Protein AF-A0A661DTT3-F1 (afdb_monomer_lite)

Secondary structure (DSSP, 8-state):
--S--EEEETTTEEEESSP-SSPP---PPTTSS---TT---EEEESS--------TT-EEE-TT--TTPPP-TT---EEE-

Sequence (81 aa):
ATIVGSIATVWSGVVTPPTGPEVKTWRYQEGQHSFKRGDEMGRFLLGSTVILLFGKDQTSWADDCTADATVTMGQLLAEGQ

Foldseek 3Di:
DVWFFWKQFPVRGIPDPVDDPDDDDDDDDPVNDDDDVPDGGIDTPTDPDDDDDDDVPFKDADPQLDPPRDDDPPDGGIDTD

Structure (mmCIF, N/CA/C/O backbone):
data_AF-A0A661DTT3-F1
#
_entry.id   AF-A0A661DTT3-F1
#
loop_
_atom_site.group_PDB
_atom_site.id
_atom_site.type_symbol
_atom_site.label_atom_id
_atom_site.label_alt_id
_atom_site.label_comp_id
_atom_site.label_asym_id
_atom_site.label_entity_id
_atom_site.label_seq_id
_atom_site.pdbx_PDB_ins_code
_atom_site.Cartn_x
_atom_site.Cartn_y
_atom_site.Cartn_z
_atom_site.occupancy
_atom_site.B_iso_or_equiv
_atom_site.auth_seq_id
_atom_site.auth_comp_id
_atom_site.auth_asym_id
_atom_site.auth_atom_id
_atom_site.pdbx_PDB_model_num
ATOM 1 N N . ALA A 1 1 ? 10.339 3.813 5.911 1.00 48.78 1 ALA A N 1
ATOM 2 C CA . ALA A 1 1 ? 10.208 4.265 4.513 1.00 48.78 1 ALA A CA 1
ATOM 3 C C . ALA A 1 1 ? 10.222 5.788 4.509 1.00 48.78 1 ALA A C 1
ATOM 5 O O . ALA A 1 1 ? 9.498 6.377 5.296 1.00 48.78 1 ALA A O 1
ATOM 6 N N . THR A 1 2 ? 11.080 6.420 3.710 1.00 43.75 2 THR A N 1
ATOM 7 C CA . THR A 1 2 ? 11.315 7.879 3.777 1.00 43.75 2 THR A CA 1
ATOM 8 C C . THR A 1 2 ? 10.222 8.699 3.073 1.00 43.75 2 THR A C 1
ATOM 10 O O . THR A 1 2 ? 10.108 9.892 3.319 1.00 43.75 2 THR A O 1
ATOM 13 N N . ILE A 1 3 ? 9.403 8.065 2.220 1.00 54.94 3 ILE A N 1
ATOM 14 C CA . ILE A 1 3 ? 8.373 8.736 1.397 1.00 54.94 3 ILE A CA 1
ATOM 15 C C . ILE A 1 3 ? 6.984 8.086 1.557 1.00 54.94 3 ILE A C 1
ATOM 17 O O . ILE A 1 3 ? 5.976 8.784 1.519 1.00 54.94 3 ILE A O 1
ATOM 21 N N . VAL A 1 4 ? 6.920 6.772 1.811 1.00 57.22 4 VAL A N 1
ATOM 22 C CA . VAL A 1 4 ? 5.657 6.042 2.014 1.00 57.22 4 VAL A CA 1
ATOM 23 C C . VAL A 1 4 ? 5.301 6.014 3.493 1.00 57.22 4 VAL A C 1
ATOM 25 O O . VAL A 1 4 ? 5.778 5.160 4.241 1.00 57.22 4 VAL A O 1
ATOM 28 N N . GLY A 1 5 ? 4.513 6.994 3.924 1.00 67.44 5 GLY A N 1
ATOM 29 C CA . GLY A 1 5 ? 4.083 7.129 5.318 1.00 67.44 5 GLY A CA 1
ATOM 30 C C . GLY A 1 5 ? 2.586 6.948 5.534 1.00 67.44 5 GLY A C 1
ATOM 31 O O . GLY A 1 5 ? 2.179 6.742 6.674 1.00 67.44 5 GLY A O 1
ATOM 32 N N . SER A 1 6 ? 1.775 7.032 4.472 1.00 80.94 6 SER A N 1
ATOM 33 C CA . SER A 1 6 ? 0.324 6.966 4.602 1.00 80.94 6 SER A CA 1
ATOM 34 C C . SER A 1 6 ? -0.212 5.578 4.276 1.00 80.94 6 SER A C 1
ATOM 36 O O . SER A 1 6 ? 0.200 4.951 3.303 1.00 80.94 6 SER A O 1
ATOM 38 N N . ILE A 1 7 ? -1.118 5.084 5.110 1.00 86.19 7 ILE A N 1
ATOM 39 C CA . ILE A 1 7 ? -1.734 3.760 5.016 1.00 86.19 7 ILE A CA 1
ATOM 40 C C . ILE A 1 7 ? -3.233 3.953 5.140 1.00 86.19 7 ILE A C 1
ATOM 42 O O . ILE A 1 7 ? -3.694 4.646 6.047 1.00 86.19 7 ILE A O 1
ATOM 46 N N . ALA A 1 8 ? -3.994 3.300 4.270 1.00 89.00 8 ALA A N 1
ATOM 47 C CA . ALA A 1 8 ? -5.437 3.226 4.367 1.00 89.00 8 ALA A CA 1
ATOM 48 C C . ALA A 1 8 ? -5.926 1.782 4.264 1.00 89.00 8 ALA A C 1
ATOM 50 O O . ALA A 1 8 ? -5.372 0.993 3.504 1.00 89.00 8 ALA A O 1
ATOM 51 N N . THR A 1 9 ? -6.990 1.452 4.987 1.00 92.69 9 THR A N 1
ATOM 52 C CA . THR A 1 9 ? -7.758 0.218 4.774 1.00 92.69 9 THR A CA 1
ATOM 53 C C . THR A 1 9 ? -9.127 0.565 4.210 1.00 92.69 9 THR A C 1
ATOM 55 O O . THR A 1 9 ? -9.601 1.697 4.350 1.00 92.69 9 THR A O 1
ATOM 58 N N . VAL A 1 10 ? -9.794 -0.397 3.575 1.00 92.81 10 VAL A N 1
ATOM 59 C CA . VAL A 1 10 ? -11.124 -0.145 2.992 1.00 92.81 10 VAL A CA 1
ATOM 60 C C . VAL A 1 10 ? -12.209 0.080 4.052 1.00 92.81 10 VAL A C 1
ATOM 62 O O . VAL A 1 10 ? -13.234 0.682 3.751 1.00 92.81 10 VAL A O 1
ATOM 65 N N . TRP A 1 11 ? -11.975 -0.344 5.299 1.00 93.25 11 TRP A N 1
ATOM 66 C CA . TRP A 1 11 ? -12.930 -0.194 6.403 1.00 93.25 11 TRP A CA 1
ATOM 67 C C . TRP A 1 11 ? -12.605 0.947 7.374 1.00 93.25 11 TRP A C 1
ATOM 69 O O . TRP A 1 11 ? -13.519 1.476 8.001 1.00 93.25 11 TRP A O 1
ATOM 79 N N . SER A 1 12 ? -11.337 1.342 7.524 1.00 90.25 12 SER A N 1
ATOM 80 C CA . SER A 1 12 ? -10.935 2.426 8.439 1.00 90.25 12 SER A CA 1
ATOM 81 C C . SER A 1 12 ? -10.567 3.722 7.721 1.00 90.25 12 SER A C 1
ATOM 83 O O . SER A 1 12 ? -10.298 4.721 8.384 1.00 90.25 12 SER A O 1
ATOM 85 N N . GLY A 1 13 ? -10.539 3.728 6.384 1.00 90.25 13 GLY A N 1
ATOM 86 C CA . GLY A 1 13 ? -10.001 4.852 5.627 1.00 90.25 13 GLY A CA 1
ATOM 87 C C . GLY A 1 13 ? -8.516 5.040 5.930 1.00 90.25 13 GLY A C 1
ATOM 88 O O . GLY A 1 13 ? -7.795 4.063 6.122 1.00 90.25 13 GLY A O 1
ATOM 89 N N . VAL A 1 14 ? -8.051 6.290 5.966 1.00 89.31 14 VAL A N 1
ATOM 90 C CA . VAL A 1 14 ? -6.652 6.626 6.276 1.00 89.31 14 VAL A CA 1
ATOM 91 C C . VAL A 1 14 ? -6.359 6.350 7.753 1.00 89.31 14 VAL A C 1
ATOM 93 O O . VAL A 1 14 ? -6.892 7.007 8.642 1.00 89.31 14 VAL A O 1
ATOM 96 N N . VAL A 1 15 ? -5.484 5.380 8.012 1.00 89.75 15 VAL A N 1
ATOM 97 C CA . VAL A 1 15 ? -5.015 4.996 9.353 1.00 89.75 15 VAL A CA 1
ATOM 98 C C . VAL A 1 15 ? -3.894 5.922 9.822 1.00 89.75 15 VAL A C 1
ATOM 100 O O . VAL A 1 15 ? -3.820 6.295 10.994 1.00 89.75 15 VAL A O 1
ATOM 103 N N . THR A 1 16 ? -3.018 6.298 8.898 1.00 84.75 16 THR A N 1
ATOM 104 C CA . THR A 1 16 ? -1.962 7.289 9.088 1.00 84.75 16 THR A CA 1
ATOM 105 C C . THR A 1 16 ? -1.723 7.993 7.756 1.00 84.75 16 THR A C 1
ATOM 107 O O . THR A 1 16 ? -1.840 7.309 6.741 1.00 84.75 16 THR A O 1
ATOM 110 N N . PRO A 1 17 ? -1.410 9.305 7.709 1.00 82.25 17 PRO A N 1
ATOM 111 C CA . PRO A 1 17 ? -1.393 10.270 8.809 1.00 82.25 17 PRO A CA 1
ATOM 112 C C . PRO A 1 17 ? -2.799 10.683 9.302 1.00 82.25 17 PRO A C 1
ATOM 114 O O . PRO A 1 17 ? -3.775 10.511 8.572 1.00 82.25 17 PRO A O 1
ATOM 117 N N . PRO A 1 18 ? -2.901 11.250 10.528 1.00 79.81 18 PRO A N 1
ATOM 118 C CA . PRO A 1 18 ? -1.788 11.650 11.399 1.00 79.81 18 PRO A CA 1
ATOM 119 C C . PRO A 1 18 ? -1.120 10.470 12.121 1.00 79.81 18 PRO A C 1
ATOM 121 O O . PRO A 1 18 ? -1.781 9.664 12.781 1.00 79.81 18 PRO A O 1
ATOM 124 N N . THR A 1 19 ? 0.212 10.408 12.030 1.00 78.69 19 THR A N 1
ATOM 125 C CA . THR A 1 19 ? 1.034 9.512 12.853 1.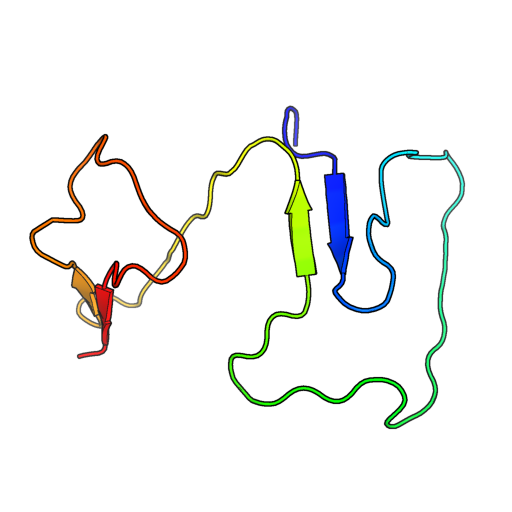00 78.69 19 THR A CA 1
ATOM 126 C C . THR A 1 19 ? 1.168 10.123 14.244 1.00 78.69 19 THR A C 1
ATOM 128 O O . THR A 1 19 ? 1.658 11.242 14.380 1.00 78.69 19 THR A O 1
ATOM 1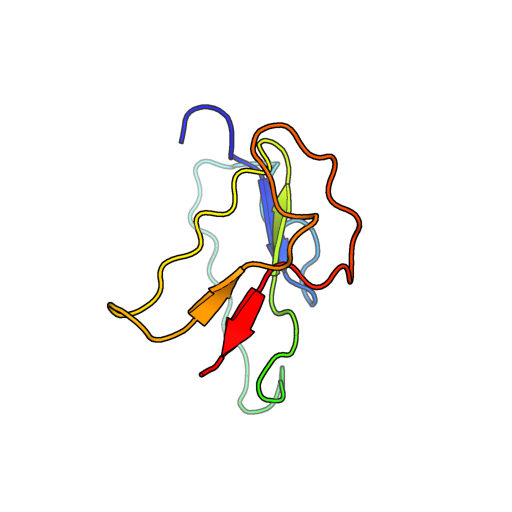31 N N . GLY A 1 20 ? 0.731 9.398 15.273 1.00 78.81 20 GLY A N 1
ATOM 132 C CA . GLY A 1 20 ? 0.961 9.754 16.676 1.00 78.81 20 GLY A CA 1
ATOM 133 C C . GLY A 1 20 ? 2.037 8.864 17.310 1.00 78.81 20 GLY A C 1
ATOM 134 O O . GLY A 1 20 ? 2.338 7.807 16.756 1.00 78.81 20 GLY A O 1
ATOM 135 N N . PRO A 1 21 ? 2.605 9.252 18.467 1.00 82.88 21 PRO A N 1
ATOM 136 C CA . PRO A 1 21 ? 3.580 8.433 19.198 1.00 82.88 21 PRO A CA 1
ATOM 137 C C . PRO A 1 21 ? 2.949 7.202 19.869 1.00 82.88 21 PRO A C 1
ATOM 139 O O . PRO A 1 21 ? 3.657 6.295 20.298 1.00 82.88 21 PRO A O 1
ATOM 142 N N . GLU A 1 22 ? 1.621 7.175 19.983 1.00 89.75 22 GLU A N 1
ATOM 143 C CA . GLU A 1 22 ? 0.878 6.121 20.665 1.00 89.75 22 GLU A CA 1
ATOM 144 C C . GLU A 1 22 ? 0.579 4.930 19.750 1.00 89.75 22 GLU A C 1
ATOM 146 O O . GLU A 1 22 ? 0.179 5.081 18.591 1.00 89.75 22 GLU A O 1
ATOM 151 N N . VAL A 1 23 ? 0.699 3.726 20.312 1.00 89.31 23 VAL A N 1
ATOM 152 C CA . VAL A 1 23 ? 0.283 2.490 19.646 1.00 89.31 23 VAL A CA 1
ATOM 153 C C . VAL A 1 23 ? -1.241 2.399 19.661 1.00 89.31 23 VAL A C 1
ATOM 155 O O . VAL A 1 23 ? -1.861 2.302 20.718 1.00 89.31 23 VAL A O 1
ATOM 158 N N . LYS A 1 24 ? -1.849 2.368 18.473 1.00 88.44 24 LYS A N 1
ATOM 159 C CA . LYS A 1 24 ? -3.285 2.121 18.304 1.00 88.44 24 LYS A CA 1
ATOM 160 C C . LYS A 1 24 ? -3.528 0.630 18.070 1.00 88.44 24 LYS A C 1
ATOM 162 O O . LYS A 1 24 ? -2.897 0.030 17.204 1.00 88.44 24 LYS A O 1
ATOM 167 N N . THR A 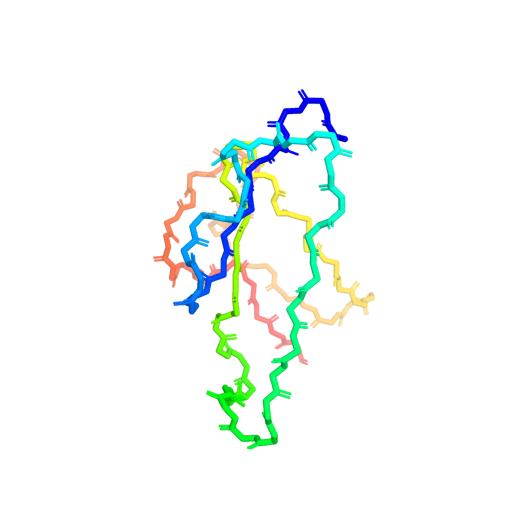1 25 ? -4.447 0.039 18.832 1.00 92.25 25 THR A N 1
ATOM 168 C CA . THR A 1 25 ? -4.846 -1.370 18.698 1.00 92.25 25 THR A CA 1
ATOM 169 C C . THR A 1 25 ? -6.344 -1.452 18.454 1.00 92.25 25 THR A C 1
ATOM 171 O O . THR A 1 25 ? -7.126 -0.863 19.196 1.00 92.25 25 THR A O 1
ATOM 174 N N . TRP A 1 26 ? -6.744 -2.226 17.448 1.00 91.94 26 TRP A N 1
ATOM 175 C CA . TRP A 1 26 ? -8.143 -2.538 17.172 1.00 91.94 26 TRP A CA 1
ATOM 176 C C . TRP A 1 26 ? -8.369 -4.036 17.350 1.00 91.94 26 TRP A C 1
ATOM 178 O O . TRP A 1 26 ? -7.544 -4.848 16.934 1.00 91.94 26 TRP A O 1
ATOM 188 N N . ARG A 1 27 ? -9.493 -4.402 17.967 1.00 93.50 27 ARG A N 1
ATOM 189 C CA . ARG A 1 27 ? -9.958 -5.786 18.063 1.00 93.50 27 ARG A CA 1
ATOM 190 C C . ARG A 1 27 ? -11.251 -5.894 17.274 1.00 93.50 27 ARG A C 1
ATOM 192 O O . ARG A 1 27 ? -12.209 -5.194 17.586 1.00 93.50 27 ARG A O 1
ATOM 199 N N . TYR A 1 28 ? -11.255 -6.774 16.285 1.00 92.62 28 TYR A N 1
ATOM 200 C CA . TYR A 1 28 ? -12.429 -7.048 15.470 1.00 92.62 28 TYR A CA 1
ATOM 201 C C . TYR A 1 28 ? -13.085 -8.354 15.921 1.00 92.62 28 TYR A C 1
ATOM 203 O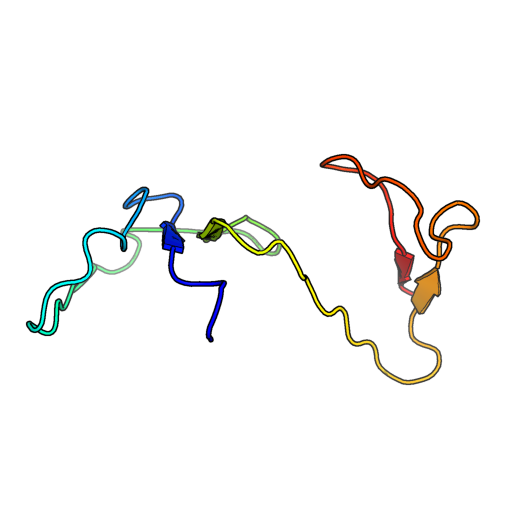 O . TYR A 1 28 ? -12.398 -9.279 16.359 1.00 92.62 28 TYR A O 1
ATOM 211 N N . GLN A 1 29 ? -14.411 -8.412 15.847 1.00 95.62 29 GLN A N 1
ATOM 212 C CA . GLN A 1 29 ? -15.173 -9.640 16.046 1.00 95.62 29 GLN A CA 1
ATOM 213 C C . GLN A 1 29 ? -15.049 -10.547 14.818 1.00 95.62 29 GLN A C 1
ATOM 215 O O . GLN A 1 29 ? -14.722 -10.100 13.715 1.00 95.62 29 GLN A O 1
ATOM 220 N N . GLU A 1 30 ? -15.324 -11.834 15.008 1.00 92.94 30 GLU A N 1
ATOM 221 C CA . GLU A 1 30 ? -15.350 -12.791 13.908 1.00 92.94 30 GLU A CA 1
ATOM 222 C C . GLU A 1 30 ? -16.393 -12.375 12.858 1.00 92.94 30 GLU A C 1
ATOM 224 O O . GLU A 1 30 ? -17.514 -11.995 13.190 1.00 92.94 30 GLU A O 1
ATOM 229 N N . GLY A 1 31 ? -15.999 -12.373 11.582 1.00 89.75 31 GLY A N 1
ATOM 230 C CA . GLY A 1 31 ? -16.863 -11.957 10.473 1.00 89.75 31 GLY A CA 1
ATOM 231 C C . GLY A 1 31 ? -17.110 -10.448 10.348 1.00 89.75 31 GLY A C 1
ATOM 232 O O . GLY A 1 31 ? -17.792 -10.040 9.412 1.00 89.75 31 GLY A O 1
ATOM 233 N N . GLN A 1 32 ? -16.541 -9.604 11.219 1.00 92.19 32 GLN A N 1
ATOM 234 C CA . GLN A 1 32 ? -16.742 -8.149 11.159 1.00 92.19 32 GLN A CA 1
ATOM 235 C C . GLN A 1 32 ? -16.275 -7.535 9.827 1.00 92.19 32 GLN A C 1
ATOM 237 O O . GLN A 1 32 ? -16.870 -6.572 9.343 1.00 92.19 32 GLN A O 1
ATOM 242 N N . HIS A 1 33 ? -15.245 -8.121 9.215 1.00 91.75 33 HIS A N 1
ATOM 243 C CA . HIS A 1 33 ? -14.822 -7.834 7.849 1.00 91.75 33 HIS A CA 1
ATOM 244 C C . HIS A 1 33 ? -14.608 -9.159 7.114 1.00 91.75 33 HIS A C 1
ATOM 246 O O . HIS A 1 33 ? -13.925 -10.048 7.623 1.00 91.75 33 HIS A O 1
ATOM 252 N N . SER A 1 34 ? -15.202 -9.302 5.931 1.00 91.75 34 SER A N 1
ATOM 253 C CA . SER A 1 34 ? -15.100 -10.500 5.099 1.00 91.75 34 SER A CA 1
ATOM 254 C C . SER A 1 34 ? -14.660 -10.099 3.699 1.00 91.75 34 SER A C 1
ATOM 256 O O . SER A 1 34 ? -15.211 -9.161 3.126 1.00 91.75 34 SER A O 1
ATOM 258 N N . PHE A 1 35 ? -13.663 -10.807 3.174 1.00 88.94 35 PHE A N 1
ATOM 259 C CA . PHE A 1 35 ? -13.045 -10.543 1.881 1.00 88.94 35 PHE A CA 1
ATOM 260 C C . PHE A 1 35 ? -12.976 -11.839 1.087 1.00 88.94 35 PHE A C 1
ATOM 262 O O . PHE A 1 35 ? -12.672 -12.905 1.629 1.00 88.94 35 PHE A O 1
ATOM 269 N N . LYS A 1 36 ? -13.238 -11.749 -0.210 1.00 88.56 36 LYS A N 1
ATOM 270 C CA . LYS A 1 36 ? -12.960 -12.815 -1.163 1.00 88.56 36 LYS A CA 1
ATOM 271 C C . LYS A 1 36 ? -11.497 -12.756 -1.584 1.00 88.56 36 LYS A C 1
ATOM 273 O O . LYS A 1 36 ? -10.784 -11.774 -1.377 1.00 88.56 36 LYS A O 1
ATOM 278 N N . A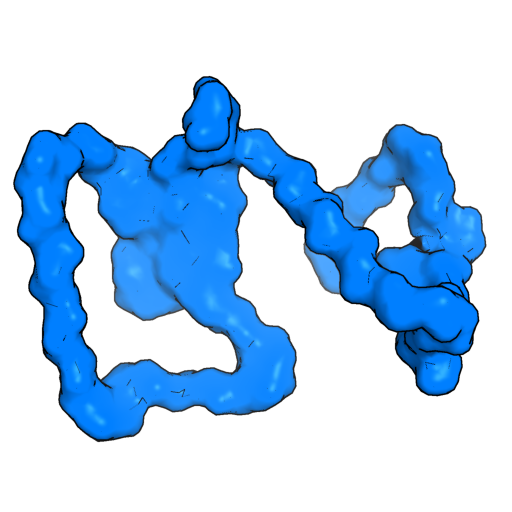RG A 1 37 ? -11.037 -13.835 -2.215 1.00 76.38 37 ARG A N 1
ATOM 279 C CA . ARG A 1 37 ? -9.708 -13.868 -2.827 1.00 76.38 37 ARG A CA 1
ATOM 280 C C . ARG A 1 37 ? -9.614 -12.768 -3.890 1.00 76.38 37 ARG A C 1
ATOM 282 O O . ARG A 1 37 ? -10.366 -12.802 -4.856 1.00 76.38 37 ARG A O 1
ATOM 289 N N . GLY A 1 38 ? -8.652 -11.864 -3.716 1.00 80.38 38 GLY A N 1
ATOM 290 C CA . GLY A 1 38 ? -8.395 -10.756 -4.639 1.00 80.38 38 GLY A CA 1
ATOM 291 C C . GLY A 1 38 ? -9.067 -9.436 -4.259 1.00 80.38 38 GLY A C 1
ATOM 292 O O . GLY A 1 38 ? -8.798 -8.437 -4.919 1.00 80.38 38 GLY A O 1
ATOM 293 N N . ASP A 1 39 ? -9.884 -9.401 -3.202 1.00 82.69 39 ASP A N 1
ATOM 294 C CA . ASP A 1 39 ? -10.470 -8.146 -2.730 1.00 82.69 39 ASP A CA 1
ATOM 295 C C . ASP A 1 39 ? -9.388 -7.224 -2.143 1.00 82.69 39 ASP A C 1
ATOM 297 O O . ASP A 1 39 ? -8.486 -7.653 -1.416 1.00 82.69 39 ASP A O 1
ATOM 301 N N . GLU A 1 40 ? -9.499 -5.929 -2.435 1.00 82.81 40 GLU A N 1
ATOM 302 C CA . GLU A 1 40 ? -8.632 -4.907 -1.853 1.00 82.81 40 GLU A CA 1
ATOM 303 C C . GLU A 1 40 ? -8.912 -4.774 -0.348 1.00 82.81 40 GLU A C 1
ATOM 305 O O . GLU A 1 40 ? -10.035 -4.481 0.061 1.00 82.81 40 GLU A O 1
ATOM 310 N N . MET A 1 41 ? -7.881 -4.932 0.490 1.00 92.50 41 MET A N 1
ATOM 311 C CA . MET A 1 41 ? -7.996 -4.682 1.936 1.00 92.50 41 MET A CA 1
ATOM 312 C C . MET A 1 41 ? -7.471 -3.303 2.354 1.00 92.50 41 MET A C 1
ATOM 314 O O . MET A 1 41 ? -7.869 -2.753 3.382 1.00 92.50 41 MET A O 1
ATOM 318 N N . GLY A 1 42 ? -6.571 -2.724 1.564 1.00 89.38 42 GLY A N 1
ATOM 319 C CA . GLY A 1 42 ? -5.894 -1.485 1.898 1.00 89.38 42 GLY A CA 1
ATOM 320 C C . GLY A 1 42 ? -4.813 -1.116 0.897 1.00 89.38 42 GLY A C 1
ATOM 321 O O . GLY A 1 42 ? -4.499 -1.871 -0.020 1.00 89.38 42 GLY A O 1
ATOM 322 N N . ARG A 1 43 ? -4.258 0.075 1.091 1.00 84.50 43 ARG A N 1
ATOM 323 C CA . ARG A 1 43 ? -3.323 0.730 0.179 1.00 84.50 43 ARG A CA 1
ATOM 324 C C . ARG A 1 43 ? -2.387 1.663 0.933 1.00 84.50 43 ARG A C 1
ATOM 326 O O . ARG A 1 43 ? -2.732 2.186 1.992 1.00 84.50 43 ARG A O 1
ATOM 333 N N . PHE A 1 44 ? -1.226 1.916 0.347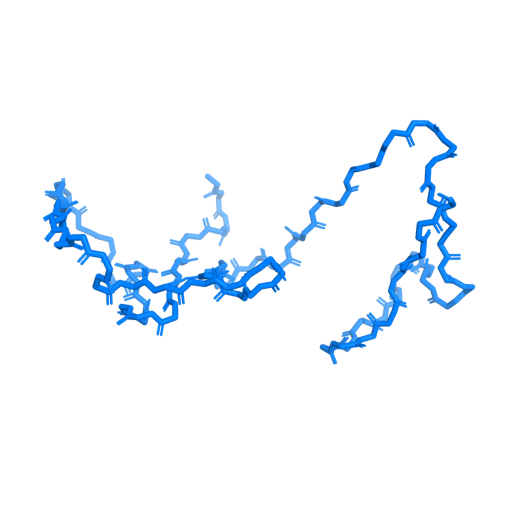 1.00 82.94 44 PHE A N 1
ATOM 334 C CA . PHE A 1 44 ? -0.330 2.982 0.778 1.00 82.94 44 PHE A CA 1
ATOM 335 C C . PHE A 1 44 ? -0.636 4.256 -0.013 1.00 82.94 44 PHE A C 1
ATOM 337 O O . PHE A 1 44 ? -0.855 4.194 -1.222 1.00 82.94 44 PHE A O 1
ATOM 344 N N . LEU A 1 45 ? -0.669 5.409 0.654 1.00 64.56 45 LEU A N 1
ATOM 345 C CA . LEU A 1 45 ? -0.862 6.709 0.012 1.00 64.56 45 LEU A CA 1
ATOM 346 C C . LEU A 1 45 ? 0.468 7.492 0.067 1.00 64.56 45 LEU A C 1
ATOM 348 O O . LEU A 1 45 ? 1.181 7.458 1.067 1.00 64.56 45 LEU A O 1
ATOM 352 N N . LEU A 1 46 ? 0.796 8.184 -1.026 1.00 63.78 46 LEU A N 1
ATOM 353 C CA . LEU A 1 46 ? 2.087 8.837 -1.315 1.00 63.78 46 LEU A CA 1
ATOM 354 C C . LEU A 1 46 ? 3.314 7.901 -1.388 1.00 63.78 46 LEU A C 1
ATOM 356 O O . LEU A 1 46 ? 3.712 7.271 -0.417 1.00 63.78 46 LEU A O 1
ATOM 360 N N . GLY A 1 47 ? 3.947 7.883 -2.567 1.00 60.34 47 GLY A N 1
ATOM 361 C CA . GLY A 1 47 ? 5.077 7.018 -2.928 1.00 60.34 47 GLY A CA 1
ATOM 362 C C . GLY A 1 47 ? 4.604 5.685 -3.513 1.00 60.34 47 GLY A C 1
ATOM 363 O O . GLY A 1 47 ? 4.772 4.629 -2.915 1.00 60.34 47 GLY A O 1
ATOM 364 N N . SER A 1 48 ? 3.951 5.747 -4.672 1.00 60.06 48 SER A N 1
ATOM 365 C CA . SER A 1 48 ? 3.281 4.631 -5.350 1.00 60.06 48 SER A CA 1
ATOM 366 C C . SER A 1 48 ? 4.262 3.681 -6.043 1.00 60.06 48 SER A C 1
ATOM 368 O O . SER A 1 48 ? 4.204 3.487 -7.254 1.00 60.06 48 SER A O 1
ATOM 370 N N . THR A 1 49 ? 5.181 3.092 -5.282 1.00 68.12 49 THR A N 1
ATOM 371 C CA . THR A 1 49 ? 6.026 2.005 -5.777 1.00 68.12 49 THR A CA 1
ATOM 372 C C . THR A 1 49 ? 5.447 0.683 -5.299 1.00 68.12 49 THR A C 1
ATOM 374 O O . THR A 1 49 ? 5.562 0.324 -4.129 1.00 68.12 49 THR A O 1
ATOM 377 N N . VAL A 1 50 ? 4.818 -0.044 -6.216 1.00 70.06 50 VAL A N 1
ATOM 378 C CA . VAL A 1 50 ? 4.461 -1.450 -6.021 1.00 70.06 50 VAL A CA 1
ATOM 379 C C . VAL A 1 50 ? 5.590 -2.287 -6.617 1.00 70.06 50 VAL A C 1
ATOM 381 O O . VAL A 1 50 ? 5.930 -2.111 -7.783 1.00 70.06 50 VAL A O 1
ATOM 384 N N . ILE A 1 51 ? 6.185 -3.178 -5.821 1.00 76.75 51 ILE A N 1
ATOM 385 C CA . ILE A 1 51 ? 7.145 -4.176 -6.311 1.00 76.75 51 ILE A CA 1
ATOM 386 C C . ILE A 1 51 ? 6.384 -5.492 -6.477 1.00 76.75 51 ILE A C 1
ATOM 388 O O . ILE A 1 51 ? 5.904 -6.055 -5.494 1.00 76.75 51 ILE A O 1
ATOM 392 N N . LEU A 1 52 ? 6.267 -5.968 -7.717 1.00 82.69 52 LEU A N 1
ATOM 393 C CA . LEU A 1 52 ? 5.657 -7.254 -8.054 1.00 82.69 52 LEU A CA 1
ATOM 394 C C . LEU A 1 52 ? 6.764 -8.303 -8.222 1.00 82.69 52 LEU A C 1
ATOM 396 O O . LEU A 1 52 ? 7.710 -8.088 -8.977 1.00 82.69 52 LEU A O 1
ATOM 400 N N . LEU A 1 53 ? 6.662 -9.423 -7.502 1.00 79.00 53 LEU A N 1
ATOM 401 C CA . LEU A 1 53 ? 7.620 -10.531 -7.549 1.00 79.00 53 LEU A CA 1
ATOM 402 C C . LEU A 1 53 ? 6.888 -11.818 -7.916 1.00 79.00 53 LEU A C 1
ATOM 404 O O . LEU A 1 53 ? 5.924 -12.198 -7.252 1.00 79.00 53 LEU A O 1
ATOM 408 N N . PHE A 1 54 ? 7.392 -12.507 -8.933 1.00 84.75 54 PHE A N 1
ATOM 409 C CA . PHE A 1 54 ? 6.878 -13.793 -9.387 1.00 84.75 54 PHE A CA 1
ATOM 410 C C . PHE A 1 54 ? 7.969 -14.855 -9.278 1.00 84.75 54 PHE A C 1
ATOM 412 O O . PHE A 1 54 ? 9.164 -14.546 -9.283 1.00 84.75 54 PHE A O 1
ATOM 419 N N . GLY A 1 55 ? 7.558 -16.120 -9.170 1.00 84.19 55 GLY A N 1
ATOM 420 C CA . GLY A 1 55 ? 8.484 -17.233 -9.358 1.00 84.19 55 GLY A CA 1
ATOM 421 C C . GLY A 1 55 ? 9.113 -17.164 -10.751 1.00 84.19 55 GLY A C 1
ATOM 422 O O . GLY A 1 55 ? 8.526 -16.597 -11.675 1.00 84.19 55 GLY A O 1
ATOM 423 N N . LYS A 1 56 ? 10.313 -17.733 -10.899 1.00 88.50 56 LYS A N 1
ATOM 424 C CA . LYS A 1 56 ? 10.957 -17.841 -12.209 1.00 88.50 56 LYS A CA 1
ATOM 425 C C . LYS A 1 56 ? 9.983 -18.500 -13.197 1.00 88.50 56 LYS A C 1
ATOM 427 O O . LYS A 1 56 ? 9.447 -19.554 -12.878 1.00 88.50 56 LYS A O 1
ATOM 432 N N . ASP A 1 57 ? 9.788 -17.866 -14.352 1.00 90.00 57 ASP A N 1
ATOM 433 C CA . ASP A 1 57 ? 8.949 -18.362 -15.452 1.00 90.00 57 ASP A CA 1
ATOM 434 C C . ASP A 1 57 ? 7.476 -18.627 -15.047 1.00 90.00 57 ASP A C 1
ATOM 436 O O . ASP A 1 57 ? 6.852 -19.566 -15.523 1.00 90.00 57 ASP A O 1
ATOM 440 N N . GLN A 1 58 ? 6.916 -17.830 -14.123 1.00 91.12 58 GLN A N 1
ATOM 441 C CA . GLN A 1 58 ? 5.511 -17.952 -13.684 1.00 91.12 58 GLN A CA 1
ATOM 442 C C . GLN A 1 58 ? 4.579 -16.880 -14.266 1.00 91.12 58 GLN A C 1
ATOM 444 O O . GLN A 1 58 ? 3.395 -16.831 -13.919 1.00 91.12 58 GLN A O 1
ATOM 449 N N . THR A 1 59 ? 5.098 -15.945 -15.060 1.00 91.06 59 THR A N 1
ATOM 450 C CA . THR A 1 59 ? 4.353 -14.754 -15.473 1.00 91.06 59 THR A CA 1
ATOM 451 C C . THR A 1 59 ? 4.877 -14.200 -16.790 1.00 91.06 59 THR A C 1
ATOM 453 O O . THR A 1 59 ? 6.090 -14.089 -16.976 1.00 91.06 59 THR A O 1
ATOM 456 N N . SER A 1 60 ? 3.950 -13.800 -17.656 1.00 92.94 60 SER A N 1
ATOM 457 C CA . SER A 1 60 ? 4.210 -13.060 -18.891 1.00 92.94 60 SER A CA 1
ATOM 458 C C . SER A 1 60 ? 3.789 -11.607 -18.694 1.00 92.94 60 SER A C 1
ATOM 460 O O . SER A 1 60 ? 2.646 -11.339 -18.323 1.00 92.94 60 SER A O 1
ATOM 462 N N . TRP A 1 61 ? 4.701 -10.662 -18.915 1.00 91.62 61 TRP A N 1
ATOM 463 C CA . TRP A 1 61 ? 4.373 -9.234 -18.876 1.00 91.62 61 TRP A CA 1
ATOM 464 C C . TRP A 1 61 ? 3.556 -8.846 -20.106 1.00 91.62 61 TRP A C 1
ATOM 466 O O . TRP A 1 61 ? 3.809 -9.359 -21.194 1.00 91.62 61 TRP A O 1
ATOM 476 N N . ALA A 1 62 ? 2.597 -7.937 -19.935 1.00 93.00 62 ALA A N 1
ATOM 477 C CA . ALA A 1 62 ? 1.896 -7.351 -21.070 1.00 93.00 62 ALA A CA 1
ATOM 478 C C . ALA A 1 62 ? 2.878 -6.525 -21.925 1.00 93.00 62 ALA A C 1
ATOM 480 O O . ALA A 1 62 ? 3.769 -5.871 -21.380 1.00 93.00 62 ALA A O 1
ATOM 481 N N . ASP A 1 63 ? 2.719 -6.541 -23.252 1.00 91.44 63 ASP A N 1
ATOM 482 C CA . ASP A 1 63 ? 3.650 -5.884 -24.189 1.00 91.44 63 ASP A CA 1
ATOM 483 C C . ASP A 1 63 ? 3.787 -4.369 -23.949 1.00 91.44 63 ASP A C 1
ATOM 485 O O . ASP A 1 63 ? 4.824 -3.770 -24.233 1.00 91.44 63 ASP A O 1
ATOM 489 N N . ASP A 1 64 ? 2.739 -3.738 -23.420 1.00 90.00 64 ASP A N 1
ATOM 490 C CA . ASP A 1 64 ? 2.678 -2.317 -23.082 1.00 90.00 64 ASP A CA 1
ATOM 491 C C . ASP A 1 64 ? 3.234 -1.998 -21.680 1.00 90.00 64 ASP A C 1
ATOM 493 O O . ASP A 1 64 ? 3.490 -0.831 -21.370 1.00 90.00 64 ASP A O 1
ATOM 497 N N . CYS A 1 65 ? 3.499 -3.014 -20.850 1.00 90.88 65 CYS A N 1
ATOM 498 C CA . CYS A 1 65 ? 4.113 -2.883 -19.529 1.00 90.88 65 CYS A CA 1
ATOM 499 C C . CYS A 1 65 ? 5.643 -2.742 -19.643 1.00 90.88 65 CYS A C 1
ATOM 501 O O . CYS A 1 65 ? 6.420 -3.588 -19.195 1.00 90.88 65 CYS A O 1
ATOM 503 N N . THR A 1 66 ? 6.083 -1.646 -20.259 1.00 91.25 66 THR A N 1
ATOM 504 C CA . THR A 1 66 ? 7.501 -1.306 -20.442 1.00 91.25 66 THR A CA 1
ATOM 505 C C . THR A 1 66 ? 7.995 -0.309 -19.390 1.00 91.25 66 THR A C 1
ATOM 507 O O . THR A 1 66 ? 7.214 0.282 -18.642 1.00 91.25 66 THR A O 1
ATOM 510 N N . ALA A 1 67 ? 9.316 -0.134 -19.294 1.00 89.19 67 ALA A N 1
ATOM 511 C CA . ALA A 1 67 ? 9.901 0.863 -18.401 1.00 89.19 67 ALA A CA 1
ATOM 512 C C . ALA A 1 67 ? 9.349 2.268 -18.705 1.00 89.19 67 ALA A C 1
ATOM 514 O O . ALA A 1 67 ? 9.162 2.627 -19.865 1.00 89.19 67 ALA A O 1
ATOM 515 N N . ASP A 1 68 ? 9.083 3.040 -17.648 1.00 88.06 68 ASP A N 1
ATOM 516 C CA . ASP A 1 68 ? 8.516 4.397 -17.695 1.00 88.06 68 ASP A CA 1
ATOM 517 C C . ASP A 1 68 ? 7.098 4.512 -18.295 1.00 88.06 68 ASP A C 1
ATOM 519 O O . ASP A 1 68 ? 6.558 5.618 -18.404 1.00 88.06 68 ASP A O 1
ATOM 523 N N . ALA A 1 69 ? 6.450 3.390 -18.629 1.00 87.69 69 ALA A N 1
ATOM 524 C CA . ALA A 1 69 ? 5.061 3.388 -19.066 1.00 87.69 69 ALA A CA 1
ATOM 525 C C . ALA A 1 69 ? 4.136 3.911 -17.952 1.00 87.69 69 ALA A C 1
ATOM 527 O O . ALA A 1 69 ? 4.252 3.549 -16.778 1.00 87.69 69 ALA A O 1
ATOM 528 N N . THR A 1 70 ? 3.181 4.769 -18.325 1.00 88.06 70 THR A N 1
ATOM 529 C CA . THR A 1 70 ? 2.131 5.211 -17.398 1.00 88.06 70 THR A CA 1
ATOM 530 C C . THR A 1 70 ? 1.142 4.076 -17.180 1.00 88.06 70 THR A C 1
ATOM 532 O O . THR A 1 70 ? 0.602 3.539 -18.143 1.00 88.06 70 THR A O 1
ATOM 535 N N . VAL A 1 71 ? 0.868 3.753 -15.916 1.00 85.56 71 VAL A N 1
ATOM 536 C CA . VAL A 1 71 ? -0.093 2.711 -15.542 1.00 85.56 71 VAL A CA 1
ATOM 537 C C . VAL A 1 71 ? -1.443 3.308 -15.149 1.00 85.56 71 VAL A C 1
ATOM 539 O O . VAL A 1 71 ? -1.505 4.319 -14.445 1.00 85.56 71 VAL A O 1
ATOM 542 N N . THR A 1 72 ? -2.533 2.669 -15.574 1.00 85.81 72 THR A N 1
ATOM 543 C CA . THR A 1 72 ? -3.904 3.028 -15.166 1.00 85.81 72 THR A CA 1
ATOM 544 C C . THR A 1 72 ? -4.479 1.972 -14.227 1.00 85.81 72 THR A C 1
ATOM 546 O O . THR A 1 72 ? -4.193 0.782 -14.354 1.00 85.81 72 THR A O 1
ATOM 549 N N . MET A 1 73 ? -5.314 2.387 -13.270 1.00 83.25 73 MET A N 1
ATOM 550 C CA . MET A 1 73 ? -6.030 1.445 -12.404 1.00 83.25 73 MET A CA 1
ATOM 551 C C . MET A 1 73 ? -6.840 0.457 -13.259 1.00 83.25 73 MET A C 1
ATOM 553 O O . MET A 1 73 ? -7.621 0.872 -14.113 1.00 83.25 73 MET A O 1
ATOM 557 N N . GLY A 1 74 ? -6.645 -0.842 -13.015 1.00 84.75 74 GLY A N 1
ATOM 558 C CA . GLY A 1 74 ? -7.329 -1.921 -13.734 1.00 84.75 74 GLY A CA 1
ATOM 559 C C . GLY A 1 74 ? -6.630 -2.371 -15.019 1.00 84.75 74 GLY A C 1
ATOM 560 O O . GLY A 1 74 ? -7.109 -3.303 -15.659 1.00 84.75 74 GLY A O 1
ATOM 561 N N . GLN A 1 75 ? -5.503 -1.753 -15.389 1.00 90.56 75 GLN A N 1
ATOM 562 C CA . GLN A 1 75 ? -4.675 -2.213 -16.501 1.00 90.56 75 GLN A CA 1
ATOM 563 C C . GLN A 1 75 ? -4.068 -3.588 -16.195 1.00 90.56 75 GLN A C 1
ATOM 565 O O . GLN A 1 75 ? -3.585 -3.841 -15.088 1.00 90.56 75 GLN A O 1
ATOM 570 N N . LEU A 1 76 ? -4.070 -4.469 -17.196 1.00 91.31 76 LEU A N 1
ATOM 571 C CA . LEU A 1 76 ? -3.339 -5.728 -17.140 1.00 91.31 76 LEU A CA 1
ATOM 572 C C . LEU A 1 76 ? -1.838 -5.429 -17.205 1.00 91.31 76 LEU A C 1
ATOM 574 O O . LEU A 1 76 ? -1.361 -4.915 -18.207 1.00 91.31 76 LEU A O 1
ATOM 578 N N . LEU A 1 77 ? -1.101 -5.747 -16.141 1.00 92.12 77 LEU A N 1
ATOM 579 C CA . LEU A 1 77 ? 0.362 -5.615 -16.133 1.00 92.12 77 LEU A CA 1
ATOM 580 C C . LEU A 1 77 ? 1.051 -6.917 -16.537 1.00 92.12 77 LEU A C 1
ATOM 582 O O . LEU A 1 77 ? 2.089 -6.899 -17.194 1.00 92.12 77 LEU A O 1
ATOM 586 N N . ALA A 1 78 ? 0.481 -8.049 -16.131 1.00 91.88 78 ALA A N 1
ATOM 587 C CA . ALA A 1 78 ? 1.023 -9.362 -16.414 1.00 91.88 78 ALA A CA 1
ATOM 588 C C . ALA A 1 78 ? -0.044 -10.448 -16.227 1.00 91.88 78 ALA A C 1
ATOM 590 O O . ALA A 1 78 ? -0.977 -10.280 -15.436 1.00 91.88 78 ALA A O 1
ATOM 591 N N . GLU A 1 79 ? 0.118 -11.568 -16.921 1.00 91.19 79 GLU A N 1
ATOM 592 C CA . GLU A 1 79 ? -0.724 -12.757 -16.804 1.00 91.19 79 GLU A CA 1
ATOM 593 C C . GLU A 1 79 ? 0.071 -13.944 -16.247 1.00 91.19 79 GLU A C 1
ATOM 595 O O . GLU A 1 79 ? 1.276 -14.071 -16.473 1.00 91.19 79 GLU A O 1
ATOM 600 N N . GLY A 1 80 ? -0.597 -14.803 -15.474 1.00 87.88 80 GLY A N 1
ATOM 601 C CA . GLY A 1 80 ? 0.014 -16.031 -14.969 1.00 87.88 80 GLY A CA 1
ATOM 602 C C . GLY A 1 80 ? 0.152 -17.072 -16.077 1.00 87.88 80 GLY A C 1
ATOM 603 O O . GLY A 1 80 ? -0.771 -17.222 -16.877 1.00 87.88 80 GLY A O 1
ATOM 604 N N . GLN A 1 81 ? 1.284 -17.782 -16.093 1.00 72.81 81 GLN A N 1
ATOM 605 C CA . GLN A 1 81 ? 1.466 -18.981 -16.921 1.00 72.81 81 GLN A CA 1
ATOM 606 C C . GLN A 1 81 ? 0.788 -20.209 -16.306 1.00 72.81 81 GLN A C 1
ATOM 608 O O . GLN A 1 81 ? 0.763 -20.317 -15.055 1.00 72.81 81 GLN A O 1
#

Radius of gyration: 16.74 Å; chains: 1; bounding box: 28×31×45 Å

pLDDT: mean 83.96, std 10.96, range [43.75, 95.62]